Protein AF-A0A7S7Q8M6-F1 (afdb_monomer_lite)

Radius of gyration: 21.99 Å; chains: 1; bounding box: 78×34×59 Å

Structure (mmCIF, N/CA/C/O backbone):
data_AF-A0A7S7Q8M6-F1
#
_entry.id   AF-A0A7S7Q8M6-F1
#
loop_
_atom_site.group_PDB
_atom_site.id
_atom_site.type_symbol
_atom_site.label_atom_id
_atom_site.label_alt_id
_atom_site.label_comp_id
_atom_site.label_asym_id
_atom_site.label_entity_id
_atom_site.label_seq_id
_atom_site.pdbx_PDB_ins_code
_atom_site.Cartn_x
_atom_site.Cartn_y
_atom_site.Cartn_z
_atom_site.occupancy
_atom_site.B_iso_or_equiv
_atom_site.auth_seq_id
_atom_site.auth_comp_id
_atom_site.auth_asym_id
_atom_site.auth_atom_id
_atom_site.pdbx_PDB_model_num
ATOM 1 N N . MET A 1 1 ? -53.638 22.526 31.079 1.00 40.47 1 MET A N 1
ATOM 2 C CA . MET A 1 1 ? -52.310 22.132 31.603 1.00 40.47 1 MET A CA 1
ATOM 3 C C . MET A 1 1 ? -51.626 21.259 30.557 1.00 40.47 1 MET A C 1
ATOM 5 O O . MET A 1 1 ? -51.856 20.062 30.531 1.00 40.47 1 MET A O 1
ATOM 9 N N . TRP A 1 2 ? -50.843 21.852 29.655 1.00 52.22 2 TRP A N 1
ATOM 10 C CA . TRP A 1 2 ? -49.981 21.119 28.720 1.00 52.22 2 TRP A CA 1
ATOM 11 C C . TRP A 1 2 ? -48.549 21.551 29.003 1.00 52.22 2 TRP A C 1
ATOM 13 O O . TRP A 1 2 ? -48.185 22.699 28.765 1.00 52.22 2 TRP A O 1
ATOM 23 N N . ARG A 1 3 ? -47.762 20.658 29.603 1.00 47.97 3 ARG A N 1
ATOM 24 C CA . ARG A 1 3 ? -46.348 20.888 29.893 1.00 47.97 3 ARG A CA 1
ATOM 25 C C . ARG A 1 3 ? -45.530 19.692 29.420 1.00 47.97 3 ARG A C 1
ATOM 27 O O . ARG A 1 3 ? -45.771 18.571 29.845 1.00 47.97 3 ARG A O 1
ATOM 34 N N . SER A 1 4 ? -44.556 20.005 28.570 1.00 53.78 4 SER A N 1
ATOM 35 C CA . SER A 1 4 ? -43.238 19.371 28.484 1.00 53.78 4 SER A CA 1
ATOM 36 C C . SER A 1 4 ? -43.161 17.852 28.339 1.00 53.78 4 SER A C 1
ATOM 38 O O . SER A 1 4 ? -42.653 17.176 29.225 1.00 53.78 4 SER A O 1
ATOM 40 N N . VAL A 1 5 ? -43.518 17.330 27.165 1.00 56.75 5 VAL A N 1
ATOM 41 C CA . VAL A 1 5 ? -43.018 16.010 26.714 1.00 56.75 5 VAL A CA 1
ATOM 42 C C . VAL A 1 5 ? -42.011 16.149 25.557 1.00 56.75 5 VAL A C 1
ATOM 44 O O . VAL A 1 5 ? -41.165 15.285 25.359 1.00 56.75 5 VAL A O 1
ATOM 47 N N . GLY A 1 6 ? -42.006 17.287 24.850 1.00 50.12 6 GLY A N 1
ATOM 48 C CA . GLY A 1 6 ? -41.145 17.510 23.679 1.00 50.12 6 GLY A CA 1
ATOM 49 C C . GLY A 1 6 ? -39.647 17.687 23.965 1.00 50.12 6 GLY A C 1
ATOM 50 O O . GLY A 1 6 ? -38.837 17.411 23.089 1.00 50.12 6 GLY A O 1
ATOM 51 N N . CYS A 1 7 ? -39.250 18.093 25.178 1.00 51.16 7 CYS A N 1
ATOM 52 C CA . CYS A 1 7 ? -37.829 18.313 25.498 1.00 51.16 7 CYS A CA 1
ATOM 53 C C . CYS A 1 7 ? -37.068 17.048 25.919 1.00 51.16 7 CYS A C 1
ATOM 55 O O . CYS A 1 7 ? -35.844 17.064 25.883 1.00 51.16 7 CYS A O 1
ATOM 57 N N . LEU A 1 8 ? -37.740 15.959 26.309 1.00 49.25 8 LEU A N 1
ATOM 58 C CA . LEU A 1 8 ? -37.043 14.745 26.764 1.00 49.25 8 LEU A CA 1
ATOM 59 C C . LEU A 1 8 ? -36.537 13.869 25.608 1.00 49.25 8 LEU A C 1
ATOM 61 O O . LEU A 1 8 ? -35.556 13.152 25.776 1.00 49.25 8 LEU A O 1
ATOM 65 N N . LEU A 1 9 ? -37.142 13.969 24.421 1.00 50.53 9 LEU A N 1
ATOM 66 C CA . LEU A 1 9 ? -36.710 13.207 23.241 1.00 50.53 9 LEU A CA 1
ATOM 67 C C . LEU A 1 9 ? -35.515 13.841 22.510 1.00 50.53 9 LEU A C 1
ATOM 69 O O . LEU A 1 9 ? -34.823 13.149 21.770 1.00 50.53 9 LEU A O 1
ATOM 73 N N . LEU A 1 10 ? -35.226 15.125 22.747 1.00 50.59 10 LEU A N 1
ATOM 74 C CA . LEU A 1 10 ? -34.084 15.817 22.135 1.00 50.59 10 LEU A CA 1
ATOM 75 C C . LEU A 1 10 ? -32.748 15.536 22.842 1.00 50.59 10 LEU A C 1
ATOM 77 O O . LEU A 1 10 ? -31.697 15.755 22.248 1.00 50.59 10 LEU A O 1
ATOM 81 N N . PHE A 1 11 ? -32.764 15.003 24.068 1.00 47.47 11 PHE A N 1
ATOM 82 C CA . PHE A 1 11 ? -31.537 14.652 24.797 1.00 47.47 11 PHE A CA 1
ATOM 83 C C . PHE A 1 11 ? -31.043 13.218 24.548 1.00 47.47 11 PHE A C 1
ATOM 85 O O . PHE A 1 11 ? -29.912 12.901 24.901 1.00 47.47 11 PHE A O 1
ATOM 92 N N . LEU A 1 12 ? -31.838 12.363 23.896 1.00 47.94 12 LEU A N 1
ATOM 93 C CA . LEU A 1 12 ? -31.433 10.997 23.522 1.00 47.94 12 LEU A CA 1
ATOM 94 C C . LEU A 1 12 ? -30.705 10.925 22.169 1.00 47.94 12 LEU A C 1
ATOM 96 O O . LEU A 1 12 ? -30.148 9.886 21.832 1.00 47.94 12 LEU A O 1
ATOM 100 N N . ALA A 1 13 ? -30.680 12.023 21.407 1.00 48.25 13 ALA A N 1
ATOM 101 C CA . ALA A 1 13 ? -29.993 12.111 20.117 1.00 48.25 13 ALA A CA 1
ATOM 102 C C . ALA A 1 13 ? -28.538 12.602 20.227 1.00 48.25 13 ALA A C 1
ATOM 104 O O . ALA A 1 13 ? -27.858 12.743 19.214 1.00 48.25 13 ALA A O 1
ATOM 105 N N . ALA A 1 14 ? -28.026 12.828 21.440 1.00 48.41 14 ALA A N 1
ATOM 106 C CA . ALA A 1 14 ? -26.592 12.932 21.670 1.00 48.41 14 ALA A CA 1
ATOM 107 C C . ALA A 1 14 ? -26.015 11.514 21.755 1.00 48.41 14 ALA A C 1
ATOM 109 O O . ALA A 1 14 ? -25.532 11.082 22.801 1.00 48.41 14 ALA A O 1
ATOM 110 N N . THR A 1 15 ? -26.091 10.761 20.652 1.00 54.09 15 THR A N 1
ATOM 111 C CA . THR A 1 15 ? -25.192 9.626 20.464 1.00 54.09 15 THR A CA 1
ATOM 112 C C . THR A 1 15 ? -23.800 10.201 20.606 1.00 54.09 15 THR A C 1
ATOM 114 O O . THR A 1 15 ? -23.365 10.978 19.754 1.00 54.09 15 THR A O 1
ATOM 117 N N . SER A 1 16 ? -23.137 9.888 21.716 1.00 47.53 16 SER A N 1
ATOM 118 C CA . SER A 1 16 ? -21.708 10.074 21.847 1.00 47.53 16 SER A CA 1
ATOM 119 C C . SER A 1 16 ? -21.114 9.504 20.568 1.00 47.53 16 SER A C 1
ATOM 121 O O . SER A 1 16 ? -21.171 8.295 20.345 1.00 47.53 16 SER A O 1
ATOM 123 N N . ALA A 1 17 ? -20.621 10.371 19.684 1.00 49.75 17 ALA A N 1
ATOM 124 C CA . ALA A 1 17 ? -19.636 9.948 18.719 1.00 49.75 17 ALA A CA 1
ATOM 125 C C . ALA A 1 17 ? -18.473 9.509 19.602 1.00 49.75 17 ALA A C 1
ATOM 127 O O . ALA A 1 17 ? -17.686 10.335 20.057 1.00 49.75 17 ALA A O 1
ATOM 128 N N . ALA A 1 18 ? -18.477 8.232 19.994 1.00 52.34 18 ALA A N 1
ATOM 129 C CA . ALA A 1 18 ? -17.322 7.605 20.580 1.00 52.34 18 ALA A CA 1
ATOM 130 C C . ALA A 1 18 ? -16.230 7.890 19.560 1.00 52.34 18 ALA A C 1
ATOM 132 O O . ALA A 1 18 ? -16.320 7.431 18.420 1.00 52.34 18 ALA A O 1
ATOM 133 N N . ILE A 1 19 ? -15.307 8.775 19.928 1.00 55.25 19 ILE A N 1
ATOM 134 C CA . ILE A 1 19 ? -14.143 9.085 19.118 1.00 55.25 19 ILE A CA 1
ATOM 135 C C . ILE A 1 19 ? -13.390 7.764 19.103 1.00 55.25 19 ILE A C 1
ATOM 137 O O . ILE A 1 19 ? -12.719 7.420 20.072 1.00 55.25 19 ILE A O 1
ATOM 141 N N . ALA A 1 20 ? -13.662 6.946 18.087 1.00 64.88 20 ALA A N 1
ATOM 142 C CA . ALA A 1 20 ? -13.034 5.653 17.951 1.00 64.88 20 ALA A CA 1
ATOM 143 C C . ALA A 1 20 ? -11.542 5.939 17.845 1.00 64.88 20 ALA A C 1
ATOM 145 O O . ALA A 1 20 ? -11.122 6.684 16.960 1.00 64.88 20 ALA A O 1
ATOM 146 N N . GLU A 1 21 ? -10.762 5.423 18.790 1.00 81.88 21 GLU A N 1
ATOM 147 C CA . GLU A 1 21 ? -9.329 5.661 18.776 1.00 81.88 21 GLU A CA 1
ATOM 148 C C . GLU A 1 21 ? -8.744 5.168 17.443 1.00 81.88 21 GLU A C 1
ATOM 150 O O . GLU A 1 21 ? -9.123 4.087 16.963 1.00 81.88 21 GLU A O 1
ATOM 155 N N . PRO A 1 22 ? -7.827 5.938 16.826 1.00 90.81 22 PRO A N 1
ATOM 156 C CA . PRO A 1 22 ? -7.185 5.527 15.591 1.00 90.81 22 PRO A CA 1
ATOM 157 C C . PRO A 1 22 ? -6.546 4.148 15.749 1.00 90.81 22 PRO A C 1
ATOM 159 O O . PRO A 1 22 ? -5.693 3.934 16.612 1.00 90.81 22 PRO A O 1
ATOM 162 N N . SER A 1 23 ? -6.921 3.212 14.883 1.00 94.44 23 SER A N 1
ATOM 163 C CA . SER A 1 23 ? -6.326 1.878 14.868 1.00 94.44 23 SER A CA 1
ATOM 164 C C . SER A 1 23 ? -4.959 1.942 14.195 1.00 94.44 23 SER A C 1
ATOM 166 O O . SER A 1 23 ? -4.847 2.402 13.057 1.00 94.44 23 SER A O 1
ATOM 168 N N . ARG A 1 24 ? -3.917 1.479 14.889 1.00 96.88 24 ARG A N 1
ATOM 169 C CA . ARG A 1 24 ? -2.527 1.521 14.416 1.00 96.88 24 ARG A CA 1
ATOM 170 C C . ARG A 1 24 ? -1.971 0.118 14.251 1.00 96.88 24 ARG A C 1
ATOM 172 O O . ARG A 1 24 ? -2.192 -0.746 15.097 1.00 96.88 24 ARG A O 1
ATOM 179 N N . PHE A 1 25 ? -1.224 -0.088 13.174 1.00 97.12 25 PHE A N 1
ATOM 180 C CA . PHE A 1 25 ? -0.614 -1.367 12.851 1.00 97.12 25 PHE A CA 1
ATOM 181 C C . PHE A 1 25 ? 0.823 -1.182 12.374 1.00 97.12 25 PHE A C 1
ATOM 183 O O . PHE A 1 25 ? 1.109 -0.310 11.550 1.00 97.12 25 PHE A O 1
ATOM 190 N N . THR A 1 26 ? 1.716 -2.043 12.849 1.00 96.38 26 THR A N 1
ATOM 191 C CA . THR A 1 26 ? 3.056 -2.235 12.282 1.00 96.38 26 THR A CA 1
ATOM 192 C C . THR A 1 26 ? 3.054 -3.493 11.436 1.00 96.38 26 THR A C 1
ATOM 194 O O . THR A 1 26 ? 2.410 -4.480 11.790 1.00 96.38 26 THR A O 1
ATOM 197 N N . CYS A 1 27 ? 3.746 -3.466 10.306 1.00 95.94 27 CYS A N 1
ATOM 198 C CA . CYS A 1 27 ? 3.799 -4.598 9.398 1.00 95.94 27 CYS A CA 1
ATOM 199 C C . CYS A 1 27 ? 5.192 -5.227 9.379 1.00 95.94 27 CYS A C 1
ATOM 201 O O . CYS A 1 27 ? 6.209 -4.536 9.481 1.00 95.94 27 CYS A O 1
ATOM 203 N N . ASP A 1 28 ? 5.214 -6.550 9.243 1.00 94.50 28 ASP A N 1
ATOM 204 C CA . ASP A 1 28 ? 6.423 -7.321 8.982 1.00 94.50 28 ASP A CA 1
ATOM 205 C C . ASP A 1 28 ? 6.991 -6.948 7.593 1.00 94.50 28 ASP A C 1
ATOM 207 O O . ASP A 1 28 ? 6.352 -6.238 6.805 1.00 94.50 28 ASP A O 1
ATOM 211 N N . THR A 1 29 ? 8.200 -7.425 7.282 1.00 94.25 29 THR A N 1
ATOM 212 C CA . THR A 1 29 ? 8.809 -7.251 5.957 1.00 94.25 29 THR A CA 1
ATOM 213 C C . THR A 1 29 ? 7.832 -7.707 4.861 1.00 94.25 29 THR A C 1
ATOM 215 O O . THR A 1 29 ? 7.371 -8.855 4.902 1.00 94.25 29 THR A O 1
ATOM 218 N N . PRO A 1 30 ? 7.483 -6.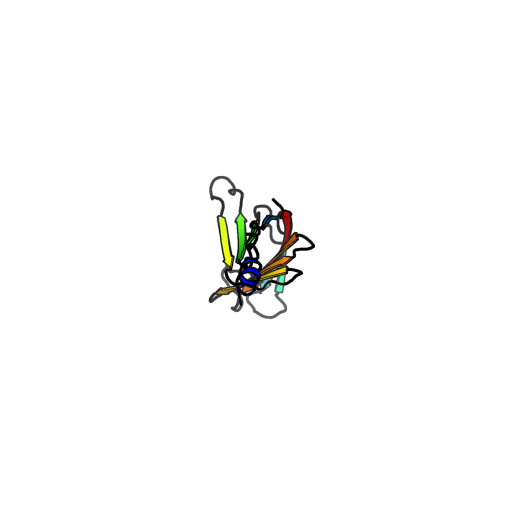842 3.888 1.00 94.69 30 PRO A N 1
ATOM 219 C CA . PRO A 1 30 ? 6.594 -7.230 2.808 1.00 94.69 30 PRO A CA 1
ATOM 220 C C . PRO A 1 30 ? 7.260 -8.282 1.925 1.00 94.69 30 PRO A C 1
ATOM 222 O O . PRO A 1 30 ? 8.467 -8.268 1.711 1.00 94.69 30 PRO A O 1
ATOM 225 N N . ARG A 1 31 ? 6.447 -9.165 1.353 1.00 93.75 31 ARG A N 1
ATOM 226 C CA . ARG A 1 31 ? 6.856 -10.065 0.272 1.00 93.75 31 ARG A CA 1
ATOM 227 C C . ARG A 1 31 ? 6.192 -9.613 -1.010 1.00 93.75 31 ARG A C 1
ATOM 229 O O . ARG A 1 31 ? 5.031 -9.199 -0.984 1.00 93.75 31 ARG A O 1
ATOM 236 N N . GLY A 1 32 ? 6.886 -9.726 -2.130 1.00 90.81 32 GLY A N 1
ATOM 237 C CA . GLY A 1 32 ? 6.304 -9.333 -3.395 1.00 90.81 32 GLY A CA 1
ATOM 238 C C . GLY A 1 32 ? 7.176 -9.629 -4.590 1.00 90.81 32 GLY A C 1
ATOM 239 O O . GLY A 1 32 ? 8.319 -10.059 -4.466 1.00 90.81 32 GLY A O 1
ATOM 240 N N . LYS A 1 33 ? 6.582 -9.394 -5.751 1.00 91.44 33 LYS A N 1
ATOM 241 C CA . LYS A 1 33 ? 7.234 -9.527 -7.044 1.00 91.44 33 LYS A CA 1
ATOM 242 C C . LYS A 1 33 ? 6.902 -8.317 -7.891 1.00 91.44 33 LYS A C 1
ATOM 244 O O . LYS A 1 33 ? 5.813 -7.743 -7.757 1.00 91.44 33 LYS A O 1
ATOM 249 N N . ARG A 1 34 ? 7.801 -7.997 -8.811 1.00 90.38 34 ARG A N 1
ATOM 250 C CA . ARG A 1 34 ? 7.566 -7.034 -9.879 1.00 90.38 34 ARG A CA 1
ATOM 251 C C . ARG A 1 34 ? 7.706 -7.669 -11.249 1.00 90.38 34 ARG A C 1
ATOM 253 O O . ARG A 1 34 ? 8.367 -8.688 -11.413 1.00 90.38 34 ARG A O 1
ATOM 260 N N . VAL A 1 35 ? 7.060 -7.048 -12.220 1.00 88.00 35 VAL A N 1
ATOM 261 C CA . VAL A 1 35 ? 7.207 -7.319 -13.641 1.00 88.00 35 VAL A CA 1
ATOM 262 C C . VAL A 1 35 ? 8.012 -6.184 -14.241 1.00 88.00 35 VAL A C 1
ATOM 264 O O . VAL A 1 35 ? 7.649 -5.010 -14.112 1.00 88.00 35 VAL A O 1
ATOM 267 N N . GLU A 1 36 ? 9.077 -6.548 -14.936 1.00 83.38 36 GLU A N 1
ATOM 268 C CA . GLU A 1 36 ? 9.771 -5.659 -15.857 1.00 83.38 36 GLU A CA 1
ATOM 269 C C . GLU A 1 36 ? 9.414 -6.055 -17.292 1.00 83.38 36 GLU A C 1
ATOM 271 O O . GLU A 1 36 ? 9.280 -7.239 -17.610 1.00 83.38 36 GLU A O 1
ATOM 276 N N . LEU A 1 37 ? 9.208 -5.052 -18.148 1.00 77.44 37 LEU A N 1
ATOM 277 C CA . LEU A 1 37 ? 9.008 -5.260 -19.578 1.00 77.44 37 LEU A CA 1
ATOM 278 C C . LEU A 1 37 ? 10.332 -5.039 -20.296 1.00 77.44 37 LEU A C 1
ATOM 280 O O . LEU A 1 37 ? 10.933 -3.972 -20.157 1.00 77.44 37 LEU A O 1
ATOM 284 N N . GLY A 1 38 ? 10.739 -6.015 -21.105 1.00 66.75 38 GLY A N 1
ATOM 285 C CA . GLY A 1 38 ? 11.868 -5.847 -22.007 1.00 66.75 38 GLY A CA 1
ATOM 286 C C . GLY A 1 38 ? 11.688 -4.671 -22.985 1.00 66.75 38 GLY A C 1
ATOM 287 O O . GLY A 1 38 ? 10.565 -4.218 -23.247 1.00 66.75 38 GLY A O 1
ATOM 288 N N . PRO A 1 39 ? 12.791 -4.189 -23.583 1.00 60.84 39 PRO A N 1
ATOM 289 C CA . PRO A 1 39 ? 12.804 -3.000 -24.439 1.00 60.84 39 PRO A CA 1
ATOM 290 C C . PRO A 1 39 ? 11.919 -3.120 -25.690 1.00 60.84 39 PRO A C 1
ATOM 292 O O . PRO A 1 39 ? 11.573 -2.108 -26.293 1.00 60.84 39 PRO A O 1
ATOM 295 N N . SER A 1 40 ? 11.525 -4.339 -26.079 1.00 62.56 40 SER A N 1
ATOM 296 C CA . SER A 1 40 ? 10.678 -4.591 -27.248 1.00 62.56 40 SER A CA 1
ATOM 297 C C . SER A 1 40 ? 9.184 -4.325 -27.010 1.00 62.56 40 SER A C 1
ATOM 299 O O . SER A 1 40 ? 8.422 -4.252 -27.976 1.00 62.56 40 SER A O 1
ATOM 301 N N . GLY A 1 41 ? 8.741 -4.224 -25.748 1.00 58.53 41 GLY A N 1
ATOM 302 C CA . GLY A 1 41 ? 7.328 -4.061 -25.383 1.00 58.53 41 GLY A CA 1
ATOM 303 C C . GLY A 1 41 ? 6.408 -5.209 -25.823 1.00 58.53 41 GLY A C 1
ATOM 304 O O . GLY A 1 41 ? 5.193 -5.118 -25.649 1.00 58.53 41 GLY A O 1
ATOM 305 N N . LYS A 1 42 ? 6.952 -6.291 -26.396 1.00 57.97 42 LYS A N 1
ATOM 306 C CA . LYS A 1 42 ? 6.192 -7.484 -26.770 1.00 57.97 42 LYS A CA 1
ATOM 307 C C . LYS A 1 42 ? 6.075 -8.383 -25.544 1.00 57.97 42 LYS A C 1
ATOM 309 O O . LYS A 1 42 ? 7.062 -8.634 -24.863 1.00 57.97 42 LYS A O 1
ATOM 314 N N . GLY A 1 43 ? 4.877 -8.911 -25.286 1.00 55.22 43 GLY A N 1
ATOM 315 C CA . GLY A 1 43 ? 4.560 -9.725 -24.100 1.00 55.22 43 GLY A CA 1
ATOM 316 C C . GLY A 1 43 ? 5.385 -11.010 -23.906 1.00 55.22 43 GLY A C 1
ATOM 317 O O . GLY A 1 43 ? 5.174 -11.701 -22.918 1.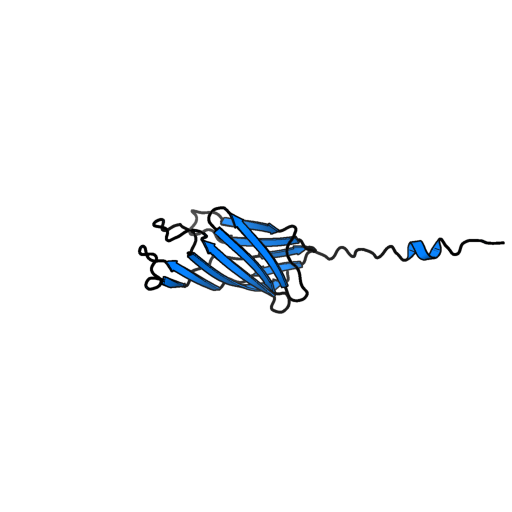00 55.22 43 GLY A O 1
ATOM 318 N N . GLY A 1 44 ? 6.313 -11.325 -24.816 1.00 59.19 44 GLY A N 1
ATOM 319 C CA . GLY A 1 44 ? 7.289 -12.406 -24.664 1.00 59.19 44 GLY A CA 1
ATOM 320 C C . GLY A 1 44 ? 8.480 -12.072 -23.754 1.00 59.19 44 GLY A C 1
ATOM 321 O O . GLY A 1 44 ? 9.106 -13.001 -23.259 1.00 59.19 44 GLY A O 1
ATOM 322 N N . ASP A 1 45 ? 8.750 -10.788 -23.477 1.00 69.94 45 ASP A N 1
ATOM 323 C CA . ASP A 1 45 ? 9.920 -10.344 -22.690 1.00 69.94 45 ASP A CA 1
ATOM 324 C C . ASP A 1 45 ? 9.545 -9.867 -21.270 1.00 69.94 45 ASP A C 1
ATOM 326 O O . ASP A 1 45 ? 10.262 -9.073 -20.658 1.00 69.94 45 ASP A O 1
ATOM 330 N N . ALA A 1 46 ? 8.383 -10.277 -20.753 1.00 76.75 46 ALA A N 1
ATOM 331 C CA . ALA A 1 46 ? 7.957 -9.934 -19.399 1.00 76.75 46 ALA A CA 1
ATOM 332 C C . ALA A 1 46 ? 8.577 -10.906 -18.387 1.00 76.75 46 ALA A C 1
ATOM 334 O O . ALA A 1 46 ? 8.314 -12.110 -18.435 1.00 76.75 46 ALA A O 1
ATOM 335 N N . GLN A 1 47 ? 9.362 -10.383 -17.445 1.00 82.50 47 GLN A N 1
ATOM 336 C CA . GLN A 1 47 ? 10.000 -11.191 -16.407 1.00 82.50 47 GLN A CA 1
ATOM 337 C C . GLN A 1 47 ? 9.453 -10.841 -15.024 1.00 82.50 47 GLN A C 1
ATOM 339 O O . GLN A 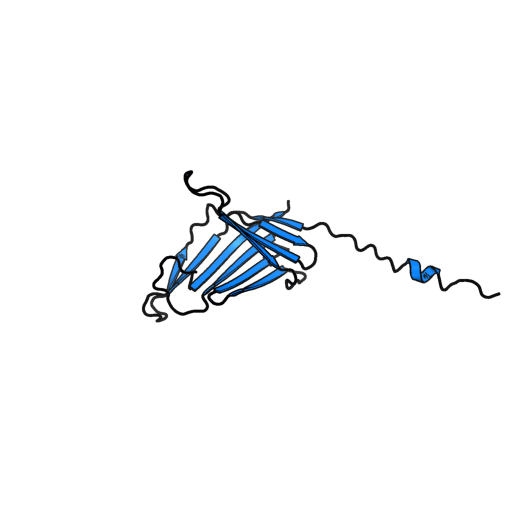1 47 ? 9.390 -9.672 -14.647 1.00 82.50 47 GLN A O 1
ATOM 344 N N . TRP A 1 48 ? 9.100 -11.874 -14.256 1.00 84.88 48 TRP A N 1
ATOM 345 C CA . TRP A 1 48 ? 8.800 -11.748 -12.832 1.00 84.88 48 TRP A CA 1
ATOM 346 C C . TRP A 1 48 ? 10.096 -11.754 -12.024 1.00 84.88 48 TRP A C 1
ATOM 348 O O . TRP A 1 48 ? 10.894 -12.686 -12.129 1.00 84.88 48 TRP A O 1
ATOM 358 N N . ILE A 1 49 ? 10.280 -10.725 -11.207 1.00 86.62 49 ILE A N 1
ATOM 359 C CA . ILE A 1 49 ? 11.459 -10.504 -10.372 1.00 86.62 49 ILE A CA 1
ATOM 360 C C . ILE A 1 49 ? 11.001 -10.477 -8.917 1.00 86.62 49 ILE A C 1
ATOM 362 O O . ILE A 1 49 ? 10.053 -9.766 -8.578 1.00 86.62 49 ILE A O 1
ATOM 366 N N . ASP A 1 50 ? 11.651 -11.272 -8.072 1.00 86.88 50 ASP A N 1
ATOM 367 C CA . ASP A 1 50 ? 11.486 -11.188 -6.622 1.00 86.88 50 ASP A CA 1
ATOM 368 C C . ASP A 1 50 ? 12.200 -9.930 -6.114 1.00 86.88 50 ASP A C 1
ATOM 370 O O . ASP A 1 50 ? 13.389 -9.742 -6.376 1.00 86.88 50 ASP A O 1
ATOM 374 N N . ASP A 1 51 ? 11.467 -9.062 -5.417 1.00 83.38 51 ASP A N 1
ATOM 375 C CA . ASP A 1 51 ? 12.043 -7.841 -4.855 1.00 83.38 51 ASP A CA 1
ATOM 376 C C . ASP A 1 51 ? 12.651 -8.122 -3.479 1.00 83.38 51 ASP A C 1
ATOM 378 O O . ASP A 1 51 ? 11.998 -8.706 -2.610 1.00 83.38 51 ASP A O 1
ATOM 382 N N . ASP A 1 52 ? 13.880 -7.648 -3.267 1.00 84.25 52 ASP A N 1
ATOM 383 C CA . ASP A 1 52 ? 14.464 -7.552 -1.932 1.00 84.25 52 ASP A CA 1
ATOM 384 C C . ASP A 1 52 ? 13.844 -6.360 -1.193 1.00 84.25 52 ASP A C 1
ATOM 386 O O . ASP A 1 52 ? 13.970 -5.199 -1.594 1.00 84.25 52 ASP A O 1
ATOM 390 N N . LEU A 1 53 ? 13.135 -6.668 -0.110 1.00 88.50 53 LEU A N 1
ATOM 391 C CA . LEU A 1 53 ? 12.395 -5.705 0.695 1.00 88.50 53 LEU A CA 1
ATOM 392 C C . LEU A 1 53 ? 12.814 -5.758 2.166 1.00 88.50 53 LEU A C 1
ATOM 394 O O . LEU A 1 53 ? 12.119 -5.189 3.008 1.00 88.50 53 LEU A O 1
ATOM 398 N N . ASP A 1 54 ? 13.947 -6.388 2.494 1.00 87.19 54 ASP A N 1
ATOM 399 C CA . ASP A 1 54 ? 14.357 -6.703 3.872 1.00 87.19 54 ASP A CA 1
ATOM 400 C C . ASP A 1 54 ? 14.527 -5.481 4.777 1.00 87.19 54 ASP A C 1
ATOM 402 O O . ASP A 1 54 ? 14.451 -5.581 6.007 1.00 87.19 54 ASP A O 1
ATOM 406 N N . THR A 1 55 ? 14.679 -4.300 4.184 1.00 85.75 55 THR A N 1
ATOM 407 C CA . THR A 1 55 ? 14.798 -3.013 4.881 1.00 85.75 55 THR A CA 1
ATOM 408 C C . THR A 1 55 ? 13.475 -2.248 4.996 1.00 85.75 55 THR A C 1
ATOM 410 O O . THR A 1 55 ? 13.410 -1.241 5.704 1.00 85.75 55 THR A O 1
ATOM 413 N N . ILE A 1 56 ? 12.410 -2.710 4.335 1.00 89.19 56 ILE A N 1
ATOM 414 C CA . ILE A 1 56 ? 11.100 -2.056 4.302 1.00 89.19 56 ILE A CA 1
ATOM 415 C C . ILE A 1 56 ? 10.272 -2.460 5.523 1.00 89.19 56 ILE A C 1
ATOM 417 O O . ILE A 1 56 ? 10.075 -3.646 5.791 1.00 89.19 56 ILE A O 1
ATOM 421 N N . ARG A 1 57 ? 9.742 -1.475 6.258 1.00 91.38 57 ARG A N 1
ATOM 422 C CA . ARG A 1 57 ? 8.826 -1.701 7.394 1.00 91.38 57 ARG A CA 1
ATOM 423 C C . ARG A 1 57 ? 7.581 -0.829 7.252 1.00 91.38 57 ARG A C 1
ATOM 425 O O . ARG A 1 57 ? 7.614 0.343 7.633 1.00 91.38 57 ARG A O 1
ATOM 432 N N . PRO A 1 58 ? 6.493 -1.360 6.672 1.00 94.88 58 PRO A N 1
ATOM 433 C CA . PRO A 1 58 ? 5.271 -0.596 6.505 1.00 94.88 58 PRO A CA 1
ATOM 434 C C . PRO A 1 58 ? 4.547 -0.362 7.833 1.00 94.88 58 PRO A C 1
ATOM 436 O O . PRO A 1 58 ? 4.643 -1.158 8.771 1.00 94.88 58 PRO A O 1
ATOM 439 N N . ALA A 1 59 ? 3.760 0.705 7.884 1.00 95.81 59 ALA A N 1
ATOM 440 C CA . ALA A 1 59 ? 2.824 0.959 8.971 1.00 95.81 59 ALA A CA 1
ATOM 441 C C . ALA A 1 59 ? 1.490 1.460 8.421 1.00 95.81 59 ALA A C 1
ATOM 443 O O . ALA A 1 59 ? 1.441 2.097 7.366 1.00 95.81 59 ALA A O 1
ATOM 444 N N . VAL A 1 60 ? 0.414 1.172 9.147 1.00 97.31 60 VAL A N 1
ATOM 445 C CA . VAL A 1 60 ? -0.952 1.553 8.787 1.00 97.31 60 VAL A CA 1
ATOM 446 C C . VAL A 1 60 ? -1.608 2.262 9.962 1.00 97.31 60 VAL A C 1
ATOM 448 O O . VAL A 1 60 ? -1.559 1.777 11.091 1.00 97.31 60 VAL A O 1
ATOM 451 N N . VAL A 1 61 ? -2.263 3.387 9.689 1.00 97.00 61 VAL A N 1
ATOM 452 C CA . VAL A 1 61 ? -3.140 4.077 10.641 1.00 97.00 61 VAL A CA 1
ATOM 453 C C . VAL A 1 61 ? -4.507 4.267 9.997 1.00 97.00 61 VAL A C 1
ATOM 455 O O . VAL A 1 61 ? -4.600 4.702 8.850 1.00 97.00 61 VAL A O 1
ATOM 458 N N . ILE A 1 62 ? -5.562 3.919 10.730 1.00 95.62 62 ILE A N 1
ATOM 459 C CA . ILE A 1 62 ? -6.950 4.022 10.279 1.00 95.62 62 ILE A CA 1
ATOM 460 C C . ILE A 1 62 ? -7.731 4.820 11.314 1.00 95.62 62 ILE A C 1
ATOM 462 O O . ILE A 1 62 ? -7.856 4.392 12.461 1.00 95.62 62 ILE A O 1
ATOM 466 N N . ASP A 1 63 ? -8.271 5.953 10.884 1.00 93.38 63 ASP A N 1
ATOM 467 C CA . ASP A 1 63 ? -9.068 6.863 11.704 1.00 93.38 63 ASP A CA 1
ATOM 468 C C . ASP A 1 63 ? -10.351 7.227 10.944 1.00 93.38 63 ASP A C 1
ATOM 470 O O . ASP A 1 63 ? -10.323 7.990 9.976 1.00 93.38 63 ASP A O 1
ATOM 474 N N . GLY A 1 64 ? -11.466 6.586 11.307 1.00 89.12 64 GLY A N 1
ATOM 475 C CA . GLY A 1 64 ? -12.706 6.649 10.528 1.00 89.12 64 GLY A CA 1
ATOM 476 C C . GLY A 1 64 ? -12.496 6.197 9.076 1.00 89.12 64 GLY A C 1
ATOM 477 O O . GLY A 1 64 ? -12.149 5.039 8.824 1.00 89.12 64 GLY A O 1
ATOM 478 N N . ASP A 1 65 ? -12.693 7.118 8.132 1.00 89.56 65 ASP A N 1
ATOM 479 C CA . ASP A 1 65 ? -12.454 6.913 6.693 1.00 89.56 65 ASP A CA 1
ATOM 480 C C . ASP A 1 65 ? -11.072 7.403 6.224 1.00 89.56 65 ASP A C 1
ATOM 482 O O . ASP A 1 65 ? -10.719 7.262 5.049 1.00 89.56 65 ASP A O 1
ATOM 486 N N . THR A 1 66 ? -10.260 7.938 7.141 1.00 93.81 66 THR A N 1
ATOM 487 C CA . THR A 1 66 ? -8.866 8.281 6.866 1.00 93.81 66 THR A CA 1
ATOM 488 C C . THR A 1 66 ? -8.018 7.018 6.898 1.00 93.81 66 THR A C 1
ATOM 490 O O . THR A 1 66 ? -7.955 6.310 7.906 1.00 93.81 66 THR A O 1
ATOM 493 N N . PHE A 1 67 ? -7.329 6.753 5.793 1.00 96.44 67 PHE A N 1
ATOM 494 C CA . PHE A 1 67 ? -6.384 5.654 5.658 1.00 96.44 67 PHE A CA 1
ATOM 495 C C . PHE A 1 67 ? -4.989 6.226 5.441 1.00 96.44 67 PHE A C 1
ATOM 497 O O . PHE A 1 67 ? -4.751 6.932 4.464 1.00 96.44 67 PHE A O 1
ATOM 504 N N . THR A 1 68 ? -4.065 5.916 6.342 1.00 97.12 68 THR A N 1
ATOM 505 C CA . THR A 1 68 ? -2.676 6.358 6.246 1.00 97.12 68 THR A CA 1
ATOM 506 C C . THR A 1 68 ? -1.762 5.151 6.147 1.00 97.12 68 THR A C 1
ATOM 508 O O . THR A 1 68 ? -1.842 4.236 6.968 1.00 97.12 68 THR A O 1
ATOM 511 N N . VAL A 1 69 ? -0.876 5.161 5.155 1.00 96.69 69 VAL A N 1
ATOM 512 C CA . VAL A 1 69 ? 0.139 4.126 4.950 1.00 96.69 69 VAL A CA 1
ATOM 513 C C . VAL A 1 69 ? 1.509 4.778 4.943 1.00 96.69 69 VAL A C 1
ATOM 515 O O . VAL A 1 69 ? 1.761 5.685 4.156 1.00 96.69 69 VAL A O 1
ATOM 518 N N . THR A 1 70 ? 2.413 4.287 5.779 1.00 94.88 70 THR A N 1
ATOM 519 C CA . THR A 1 70 ? 3.835 4.622 5.700 1.00 94.88 70 THR A CA 1
ATOM 520 C C . THR A 1 70 ? 4.561 3.464 5.034 1.00 94.88 70 THR A C 1
ATOM 522 O O . THR A 1 70 ? 4.404 2.317 5.447 1.00 94.88 70 THR A O 1
ATOM 525 N N . TRP A 1 71 ? 5.345 3.754 3.999 1.00 91.38 71 TRP A N 1
ATOM 526 C CA . TRP A 1 71 ? 6.101 2.768 3.229 1.00 91.38 71 TRP A CA 1
ATOM 527 C C . TRP A 1 71 ? 7.530 3.255 2.997 1.00 91.38 71 TRP A C 1
ATOM 529 O O . TRP A 1 71 ? 7.733 4.413 2.634 1.00 91.38 71 TRP A O 1
ATOM 539 N N . GLY A 1 72 ? 8.522 2.381 3.157 1.00 83.56 72 GLY A N 1
ATOM 540 C CA . GLY A 1 72 ? 9.918 2.715 2.876 1.00 83.56 72 GLY A CA 1
ATOM 541 C C . GLY A 1 72 ? 10.913 2.047 3.816 1.00 83.56 72 GLY A C 1
ATOM 542 O O . GLY A 1 72 ? 10.532 1.209 4.637 1.00 83.56 72 GLY A O 1
ATOM 543 N N . THR A 1 73 ? 12.187 2.414 3.676 1.00 74.88 73 THR A N 1
ATOM 544 C CA . THR A 1 73 ? 13.283 1.817 4.445 1.00 74.88 73 THR A CA 1
ATOM 545 C C . THR A 1 73 ? 13.311 2.383 5.861 1.00 74.88 73 THR A C 1
ATOM 547 O O . THR A 1 73 ? 13.385 3.598 6.054 1.00 74.88 73 THR A O 1
ATOM 550 N N . SER A 1 74 ? 13.251 1.510 6.868 1.00 62.66 74 SER A N 1
ATOM 551 C CA . SER A 1 74 ? 13.332 1.915 8.281 1.00 62.66 74 SER A CA 1
ATOM 552 C C . SER A 1 74 ? 14.752 1.856 8.846 1.00 62.66 74 SER A C 1
ATOM 554 O O . SER A 1 74 ? 14.984 2.345 9.948 1.00 62.66 74 SER A O 1
ATOM 556 N N . VAL A 1 75 ? 15.690 1.239 8.119 1.00 59.31 75 VAL A N 1
ATOM 557 C CA . VAL A 1 75 ? 17.100 1.093 8.508 1.00 59.31 75 VAL A CA 1
ATOM 558 C C . VAL A 1 75 ? 17.971 1.780 7.459 1.00 59.31 75 VAL A C 1
ATOM 560 O O . VAL A 1 75 ? 17.757 1.604 6.260 1.00 59.31 75 VAL A O 1
ATOM 563 N N . ALA A 1 76 ? 18.932 2.585 7.912 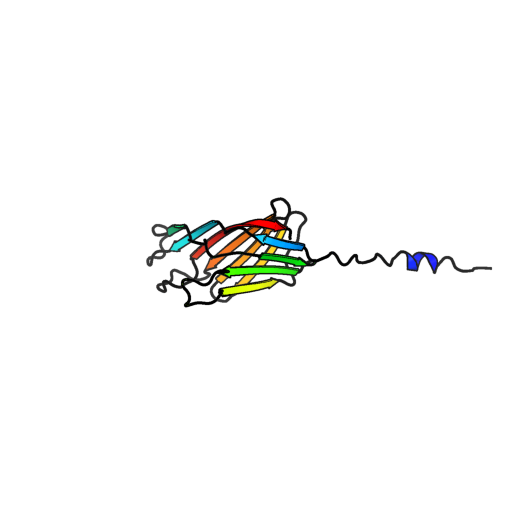1.00 56.12 76 ALA A N 1
ATOM 564 C CA . ALA A 1 76 ? 19.940 3.190 7.052 1.00 56.12 76 ALA A CA 1
ATOM 565 C C . ALA A 1 76 ? 20.812 2.092 6.428 1.00 56.12 76 ALA A C 1
ATOM 567 O O . ALA A 1 76 ? 21.402 1.297 7.158 1.00 56.12 76 ALA A O 1
ATOM 568 N N . ALA A 1 77 ? 20.915 2.056 5.099 1.00 51.75 77 ALA A N 1
ATOM 569 C CA . ALA A 1 77 ? 21.898 1.208 4.436 1.00 51.75 77 ALA A CA 1
ATOM 570 C C . ALA A 1 77 ? 23.302 1.785 4.698 1.00 51.75 77 ALA A C 1
ATOM 572 O O . ALA A 1 77 ? 23.579 2.941 4.360 1.00 51.75 77 ALA A O 1
ATOM 573 N N . ASP A 1 78 ? 24.151 0.998 5.360 1.00 55.34 78 ASP A N 1
ATOM 574 C CA . ASP A 1 78 ? 25.608 1.163 5.458 1.00 55.34 78 ASP A CA 1
ATOM 575 C C . ASP A 1 78 ? 26.114 2.589 5.750 1.00 55.34 78 ASP A C 1
ATOM 577 O O . ASP A 1 78 ? 27.090 3.070 5.171 1.00 55.34 78 ASP A O 1
ATOM 581 N N . GLY A 1 79 ? 25.440 3.296 6.663 1.00 51.06 79 GLY A N 1
ATOM 582 C CA . GLY A 1 79 ? 25.919 4.561 7.230 1.00 51.06 79 GLY A CA 1
ATOM 583 C C . GLY A 1 79 ? 25.989 5.757 6.269 1.00 51.06 79 GLY A C 1
ATOM 584 O O . GLY A 1 79 ? 26.525 6.793 6.658 1.00 51.06 79 GLY A O 1
ATOM 585 N N . LYS A 1 80 ? 25.455 5.657 5.041 1.00 51.97 80 LYS A N 1
ATOM 586 C CA . LYS A 1 80 ? 25.494 6.753 4.046 1.00 51.97 80 LYS A CA 1
ATOM 587 C C . LYS A 1 80 ? 24.135 7.233 3.531 1.00 51.97 80 LYS A C 1
ATOM 589 O O . LYS A 1 80 ? 24.092 8.203 2.778 1.00 51.97 80 LYS A O 1
ATOM 594 N N . GLY A 1 81 ? 23.027 6.638 3.969 1.00 53.84 81 GLY A N 1
ATOM 595 C CA . GLY A 1 81 ? 21.680 7.103 3.628 1.00 53.84 81 GLY A CA 1
ATOM 596 C C . GLY A 1 81 ? 20.715 6.942 4.796 1.00 53.84 81 GLY A C 1
ATOM 597 O O . GLY A 1 81 ? 20.659 5.878 5.400 1.00 53.84 81 GLY A O 1
ATOM 598 N N . GLY A 1 82 ? 19.975 8.002 5.135 1.00 55.81 82 GLY A N 1
ATOM 599 C CA . GLY A 1 82 ? 18.947 7.962 6.179 1.00 55.81 82 GLY A CA 1
ATOM 600 C C . GLY A 1 82 ? 17.742 7.092 5.800 1.00 55.81 82 GLY A C 1
ATOM 601 O O . GLY A 1 82 ? 17.593 6.680 4.650 1.00 55.81 82 GLY A O 1
ATOM 602 N N . ALA A 1 83 ? 16.863 6.834 6.772 1.00 66.06 83 ALA A N 1
ATOM 603 C CA . ALA A 1 83 ? 15.578 6.178 6.531 1.00 66.06 83 ALA A CA 1
ATOM 604 C C . ALA A 1 83 ? 14.787 6.941 5.453 1.00 66.06 83 ALA A C 1
ATOM 606 O O . ALA A 1 83 ? 14.526 8.138 5.602 1.00 66.06 83 ALA A O 1
ATOM 607 N N . LYS A 1 84 ? 14.405 6.262 4.365 1.00 78.50 84 LYS A N 1
ATOM 608 C CA . LYS A 1 84 ? 13.588 6.850 3.298 1.00 78.50 84 LYS A CA 1
ATOM 609 C C . LYS A 1 84 ? 12.168 6.334 3.448 1.00 78.50 84 LYS A C 1
ATOM 611 O O . LYS A 1 84 ? 11.793 5.334 2.840 1.00 78.50 84 LYS A O 1
ATOM 616 N N . LEU A 1 85 ? 11.391 7.030 4.270 1.00 82.31 85 LEU A N 1
ATOM 617 C CA . LEU A 1 85 ? 9.978 6.747 4.500 1.00 82.31 85 LEU A CA 1
ATOM 618 C C . LEU A 1 85 ? 9.111 7.712 3.693 1.00 82.31 85 LEU A C 1
ATOM 620 O O . LEU A 1 85 ? 9.352 8.916 3.670 1.00 82.31 85 LEU A O 1
ATOM 624 N N . THR A 1 86 ? 8.087 7.173 3.041 1.00 88.19 86 THR A N 1
ATOM 625 C CA . THR A 1 86 ? 7.031 7.940 2.376 1.00 88.19 86 THR A CA 1
ATOM 626 C C . THR A 1 86 ? 5.715 7.661 3.084 1.00 88.19 86 THR A C 1
ATOM 628 O O . THR A 1 86 ? 5.329 6.502 3.235 1.00 88.19 86 THR A O 1
ATOM 631 N N . THR A 1 87 ? 5.021 8.718 3.502 1.00 92.25 87 THR A N 1
ATOM 632 C CA . THR A 1 87 ? 3.703 8.618 4.136 1.00 92.25 87 THR A CA 1
ATOM 633 C C . THR A 1 87 ? 2.628 9.064 3.157 1.00 92.25 87 THR A C 1
ATOM 635 O O . THR A 1 87 ? 2.681 10.166 2.613 1.00 92.25 87 THR A O 1
ATOM 638 N N . TYR A 1 88 ? 1.640 8.203 2.954 1.00 92.38 88 TYR A N 1
ATOM 639 C CA . TYR A 1 88 ? 0.477 8.427 2.112 1.00 92.38 88 TYR A CA 1
ATOM 640 C C . TYR A 1 88 ? -0.732 8.621 3.016 1.00 92.38 88 TYR A C 1
ATOM 642 O O . TYR A 1 88 ? -1.029 7.740 3.819 1.00 92.38 88 TYR A O 1
ATOM 650 N N . VAL A 1 89 ? -1.421 9.754 2.889 1.00 94.75 89 VAL A N 1
ATOM 651 C CA . VAL A 1 89 ? -2.623 10.067 3.673 1.00 94.75 89 VAL A CA 1
ATOM 652 C C . VAL A 1 89 ? -3.808 10.175 2.725 1.00 94.75 89 VAL A C 1
ATOM 654 O O . VAL A 1 89 ? -3.825 11.022 1.833 1.00 94.75 89 VAL A O 1
ATOM 657 N N . PHE A 1 90 ? -4.804 9.316 2.922 1.00 92.94 90 PHE A N 1
ATOM 658 C CA . PHE A 1 90 ? -6.011 9.252 2.109 1.00 92.94 90 PHE A CA 1
ATOM 659 C C . PHE A 1 90 ? -7.215 9.662 2.957 1.00 92.94 90 PHE A C 1
ATOM 661 O O . PHE A 1 90 ? -7.716 8.867 3.746 1.00 92.94 90 PHE A O 1
ATOM 668 N N . ALA A 1 91 ? -7.685 10.899 2.783 1.00 80.94 91 ALA A N 1
ATOM 669 C CA . ALA A 1 91 ? -8.806 11.452 3.552 1.00 80.94 91 ALA A CA 1
ATOM 670 C C . ALA A 1 91 ? -10.187 10.887 3.151 1.00 80.94 91 ALA A C 1
ATOM 672 O O . ALA A 1 91 ? -11.154 11.055 3.883 1.00 80.94 91 ALA A O 1
ATOM 673 N N . ALA A 1 92 ? -10.290 10.237 1.988 1.00 79.38 92 ALA A N 1
ATOM 674 C CA . ALA A 1 92 ? -11.536 9.678 1.459 1.00 79.38 92 ALA A CA 1
ATOM 675 C C . ALA A 1 92 ? -11.321 8.250 0.936 1.00 79.38 92 ALA A C 1
ATOM 677 O O . ALA A 1 92 ? -11.587 7.942 -0.230 1.00 79.38 92 ALA A O 1
ATOM 678 N N . ALA A 1 93 ? -10.770 7.376 1.780 1.00 89.50 93 ALA A N 1
ATOM 679 C CA . ALA A 1 93 ? -10.579 5.982 1.411 1.00 89.50 93 ALA A CA 1
ATOM 680 C C . ALA A 1 93 ? -11.924 5.244 1.335 1.00 89.50 93 ALA A C 1
ATOM 682 O O . ALA A 1 93 ? -12.891 5.555 2.029 1.00 89.50 93 ALA A O 1
ATOM 683 N N . ARG A 1 94 ? -12.002 4.232 0.471 1.00 93.88 94 ARG A N 1
ATOM 684 C CA . ARG A 1 94 ? -13.190 3.386 0.355 1.00 93.88 94 ARG A CA 1
ATOM 685 C C . ARG A 1 94 ? -13.132 2.311 1.431 1.00 93.88 94 ARG A C 1
ATOM 687 O O . ARG A 1 94 ? -12.310 1.394 1.368 1.00 93.88 94 ARG A O 1
ATOM 694 N N . ARG A 1 95 ? -14.016 2.427 2.420 1.00 94.50 95 ARG A N 1
ATOM 695 C CA . ARG A 1 95 ? -14.141 1.489 3.535 1.00 94.50 95 ARG A CA 1
ATOM 696 C C . ARG A 1 95 ? -15.318 0.534 3.338 1.00 94.50 95 ARG A C 1
ATOM 698 O O . ARG A 1 95 ? -16.377 0.899 2.842 1.00 94.50 95 ARG A O 1
ATOM 705 N N . SER A 1 96 ? -15.112 -0.709 3.751 1.00 93.81 96 SER A N 1
ATOM 706 C CA . SER A 1 96 ? -16.122 -1.765 3.857 1.00 93.81 96 SER A CA 1
ATOM 707 C C . SER A 1 96 ? -15.940 -2.504 5.185 1.00 93.81 96 SER A C 1
ATOM 709 O O . SER A 1 96 ? -14.992 -2.225 5.918 1.00 93.81 96 SER A O 1
ATOM 711 N N . ALA A 1 97 ? -16.790 -3.490 5.480 1.00 92.81 97 ALA A N 1
ATOM 712 C CA . ALA A 1 97 ? -16.617 -4.336 6.663 1.00 92.81 97 ALA A CA 1
ATOM 713 C C . ALA A 1 97 ? -15.320 -5.173 6.632 1.00 92.81 97 ALA A C 1
ATOM 715 O O . ALA A 1 97 ? -14.755 -5.461 7.681 1.00 92.81 97 ALA A O 1
ATOM 716 N N . ALA A 1 98 ? -14.833 -5.555 5.445 1.00 95.56 98 ALA A N 1
ATOM 717 C CA . ALA A 1 98 ? -13.688 -6.459 5.296 1.00 95.56 98 ALA A CA 1
ATOM 718 C C . ALA A 1 98 ? -12.344 -5.736 5.098 1.00 95.56 98 ALA A C 1
ATOM 720 O O . ALA A 1 98 ? -11.287 -6.275 5.430 1.00 95.56 98 ALA A O 1
ATOM 721 N N . SER A 1 99 ? -12.365 -4.524 4.542 1.00 97.00 99 SER A N 1
ATOM 722 C CA . SER A 1 99 ? -11.145 -3.782 4.210 1.00 97.00 99 SER A CA 1
ATOM 723 C C . SER A 1 99 ? -11.378 -2.286 4.043 1.00 97.00 99 SER A C 1
ATOM 725 O O . SER A 1 99 ? -12.495 -1.865 3.729 1.00 97.00 99 SER A O 1
ATOM 727 N N . ILE A 1 100 ? -10.294 -1.520 4.111 1.00 97.56 100 ILE A N 1
ATOM 728 C CA . ILE A 1 100 ? -10.199 -0.142 3.618 1.00 97.56 100 ILE A CA 1
ATOM 729 C C . ILE A 1 100 ? -9.186 -0.092 2.472 1.00 97.56 100 ILE A C 1
ATOM 731 O O . ILE A 1 100 ? -8.165 -0.782 2.519 1.00 97.56 100 ILE A O 1
ATOM 735 N N . PHE A 1 101 ? -9.469 0.670 1.420 1.00 96.88 101 PHE A N 1
ATOM 736 C CA . PHE A 1 101 ? -8.528 0.840 0.318 1.00 96.88 101 PHE A CA 1
ATOM 737 C C . PHE A 1 101 ? -8.552 2.253 -0.248 1.00 96.88 101 PHE A C 1
ATOM 739 O O . PHE A 1 101 ? -9.563 2.954 -0.192 1.00 96.88 101 PHE A O 1
ATOM 746 N N . ALA A 1 102 ? -7.426 2.651 -0.822 1.00 96.56 102 ALA A N 1
ATOM 747 C CA . ALA A 1 102 ? -7.280 3.912 -1.518 1.00 96.56 102 ALA A CA 1
ATOM 748 C C . ALA A 1 102 ? -6.387 3.742 -2.743 1.00 96.56 102 ALA A C 1
ATOM 750 O O . ALA A 1 102 ? -5.522 2.864 -2.797 1.00 96.56 102 ALA A O 1
ATOM 751 N N . THR A 1 103 ? -6.619 4.600 -3.726 1.00 93.75 103 THR A N 1
ATOM 752 C CA . THR A 1 103 ? -5.866 4.647 -4.973 1.00 93.75 103 THR A CA 1
ATOM 753 C C . THR A 1 103 ? -5.174 5.994 -5.085 1.00 93.75 103 THR A C 1
ATOM 755 O O . THR A 1 103 ? -5.781 7.027 -4.802 1.00 93.75 103 THR A O 1
ATOM 758 N N . ARG A 1 104 ? -3.925 5.990 -5.534 1.00 91.81 104 ARG A N 1
ATOM 759 C CA . ARG A 1 104 ? -3.176 7.186 -5.913 1.00 91.81 104 ARG A CA 1
ATOM 760 C C . ARG A 1 104 ? -2.765 7.039 -7.366 1.00 91.81 104 ARG A C 1
ATOM 762 O O . ARG A 1 104 ? -2.269 5.990 -7.749 1.00 91.81 104 ARG A O 1
ATOM 769 N N . THR A 1 105 ? -2.936 8.084 -8.153 1.00 90.31 105 THR A N 1
ATOM 770 C CA . THR A 1 105 ? -2.433 8.138 -9.526 1.00 90.31 105 THR A CA 1
ATOM 771 C C . THR A 1 105 ? -1.673 9.438 -9.715 1.00 90.31 105 THR A C 1
ATOM 773 O O . THR A 1 105 ? -2.131 10.483 -9.251 1.00 90.31 105 THR A O 1
ATOM 776 N N . ASP A 1 106 ? -0.535 9.371 -10.386 1.00 86.94 106 ASP A N 1
ATOM 777 C CA . ASP A 1 106 ? 0.137 10.528 -10.973 1.00 86.94 106 ASP A CA 1
ATOM 778 C C . ASP A 1 106 ? 0.292 10.325 -12.485 1.00 86.94 106 ASP A C 1
ATOM 780 O O . ASP A 1 106 ? -0.228 9.358 -13.042 1.00 86.94 106 ASP A O 1
ATOM 784 N N . ASP A 1 107 ? 0.993 11.238 -13.155 1.00 84.75 107 ASP A N 1
ATOM 785 C CA . ASP A 1 107 ? 1.164 11.220 -14.613 1.00 84.75 107 ASP A CA 1
ATOM 786 C C . ASP A 1 107 ? 1.864 9.951 -15.131 1.00 84.75 107 ASP A C 1
ATOM 788 O O . ASP A 1 107 ? 1.797 9.630 -16.318 1.00 84.75 107 ASP A O 1
ATOM 792 N N . THR A 1 108 ? 2.555 9.219 -14.254 1.00 84.56 108 THR A N 1
ATOM 793 C CA . THR A 1 108 ? 3.418 8.095 -14.627 1.00 84.56 108 THR A CA 1
ATOM 794 C C . THR A 1 108 ? 3.061 6.785 -13.938 1.00 84.56 108 THR A C 1
ATOM 796 O O . THR A 1 108 ? 3.404 5.719 -14.456 1.00 84.56 108 THR A O 1
ATOM 799 N N . THR A 1 109 ? 2.373 6.830 -12.799 1.00 88.00 109 THR A N 1
ATOM 800 C CA . THR A 1 109 ? 2.129 5.672 -11.941 1.00 88.00 109 THR A CA 1
ATOM 801 C C . THR A 1 109 ? 0.716 5.638 -11.375 1.00 88.00 109 THR A C 1
ATOM 803 O O . THR A 1 109 ? 0.066 6.658 -11.151 1.00 88.00 109 THR A O 1
ATOM 806 N N . ALA A 1 110 ? 0.249 4.424 -11.111 1.00 91.25 110 ALA A N 1
ATOM 807 C CA . ALA A 1 110 ? -0.935 4.137 -10.327 1.00 91.25 110 ALA A CA 1
ATOM 808 C C . ALA A 1 110 ? -0.559 3.213 -9.167 1.00 91.25 110 ALA A C 1
ATOM 810 O O . ALA A 1 110 ? 0.082 2.182 -9.358 1.00 91.25 110 ALA A O 1
ATOM 811 N N . GLU A 1 111 ? -0.981 3.566 -7.962 1.00 93.94 111 GLU A N 1
ATOM 812 C CA . GLU A 1 111 ? -0.799 2.781 -6.751 1.00 93.94 111 GLU A CA 1
ATOM 813 C C . GLU A 1 111 ? -2.158 2.481 -6.112 1.00 93.94 111 GLU A C 1
ATOM 815 O O . GLU A 1 111 ? -3.025 3.350 -6.006 1.00 93.94 111 GLU A O 1
ATOM 820 N N . ILE A 1 112 ? -2.333 1.251 -5.640 1.00 95.62 112 ILE A N 1
ATOM 821 C CA . ILE A 1 112 ? -3.464 0.835 -4.814 1.00 95.62 112 ILE A CA 1
ATOM 822 C C . ILE A 1 112 ? -2.909 0.344 -3.490 1.00 95.62 112 ILE A C 1
ATOM 824 O O . ILE A 1 112 ? -2.067 -0.551 -3.457 1.00 95.62 112 ILE A O 1
ATOM 828 N N . PHE A 1 113 ? -3.435 0.885 -2.400 1.00 97.44 113 PHE A N 1
ATOM 829 C CA . PHE A 1 113 ? -3.202 0.383 -1.056 1.00 97.44 113 PHE A CA 1
ATOM 830 C C . PHE A 1 113 ? -4.502 -0.203 -0.528 1.00 97.44 113 PHE A C 1
ATOM 832 O O . PHE A 1 113 ? -5.551 0.438 -0.615 1.00 97.44 113 PHE A O 1
ATOM 839 N N . ARG A 1 114 ? -4.446 -1.404 0.043 1.00 98.00 114 ARG A N 1
ATOM 840 C CA . ARG A 1 114 ? -5.598 -2.047 0.677 1.00 98.00 114 ARG A CA 1
ATOM 841 C C . ARG A 1 114 ? -5.178 -2.719 1.968 1.00 98.00 114 ARG A C 1
ATOM 843 O O . ARG A 1 114 ? -4.270 -3.539 1.967 1.00 98.00 114 ARG A O 1
ATOM 850 N N . PHE A 1 115 ? -5.872 -2.407 3.051 1.00 98.19 115 PHE A N 1
ATOM 851 C CA . PHE A 1 115 ? -5.701 -3.088 4.323 1.00 98.19 115 PHE A CA 1
ATOM 852 C C . PHE A 1 115 ? -6.916 -3.968 4.607 1.00 98.19 115 PHE A C 1
ATOM 854 O O . PHE A 1 115 ? -8.052 -3.485 4.602 1.00 98.19 115 PHE A O 1
ATOM 861 N N . TYR A 1 116 ? -6.678 -5.256 4.836 1.00 97.88 116 TYR A N 1
ATOM 862 C CA . TYR A 1 116 ? -7.708 -6.228 5.197 1.00 97.88 116 TYR A CA 1
ATOM 863 C C . TYR A 1 116 ? -7.777 -6.364 6.717 1.00 97.88 116 TYR A C 1
ATOM 865 O O . TYR A 1 116 ? -6.769 -6.653 7.360 1.00 97.88 116 TYR A O 1
ATOM 873 N N . PHE A 1 117 ? -8.967 -6.172 7.288 1.00 96.19 117 PHE A N 1
ATOM 874 C CA . PHE A 1 117 ? -9.143 -6.143 8.742 1.00 96.19 117 PHE A CA 1
ATOM 875 C C . PHE A 1 117 ? -9.022 -7.526 9.386 1.00 96.19 117 PHE A C 1
ATOM 877 O O . PHE A 1 117 ? -8.417 -7.639 10.448 1.00 96.19 117 PHE A O 1
ATOM 884 N N . GLY A 1 118 ? -9.578 -8.562 8.744 1.00 94.81 118 GLY A N 1
ATOM 885 C CA . GLY A 1 118 ? -9.612 -9.926 9.289 1.00 94.81 118 GLY A CA 1
ATOM 886 C C . GLY A 1 118 ? -8.217 -10.522 9.462 1.00 94.81 118 GLY A C 1
ATOM 887 O O . GLY A 1 118 ? -7.844 -10.915 10.563 1.00 94.81 118 GLY A O 1
ATOM 888 N N . ASP A 1 119 ? -7.420 -10.481 8.394 1.00 94.38 119 ASP A N 1
ATOM 889 C CA . ASP A 1 119 ? -6.079 -11.081 8.369 1.00 94.38 119 ASP A CA 1
ATOM 890 C C . ASP A 1 119 ? -4.973 -10.089 8.753 1.00 94.38 119 ASP A C 1
ATOM 892 O O . ASP A 1 119 ? -3.790 -10.429 8.741 1.00 94.38 119 ASP A O 1
ATOM 896 N N . LYS A 1 120 ? -5.353 -8.842 9.070 1.00 97.81 120 LYS A N 1
ATOM 897 C CA . LYS A 1 120 ? -4.446 -7.724 9.362 1.00 97.81 120 LYS A CA 1
ATOM 898 C C . LYS A 1 120 ? -3.334 -7.616 8.319 1.00 97.81 120 LYS A C 1
ATOM 900 O O . LYS A 1 120 ? -2.164 -7.507 8.663 1.00 97.81 120 LYS A O 1
ATOM 905 N N . SER A 1 121 ? -3.685 -7.666 7.038 1.00 97.81 121 SER A N 1
ATOM 906 C CA . SER A 1 121 ? -2.708 -7.674 5.948 1.00 97.81 121 SER A CA 1
ATOM 907 C C . SER A 1 121 ? -2.775 -6.393 5.123 1.00 97.81 121 SER A C 1
ATOM 909 O O . SER A 1 121 ? -3.859 -5.998 4.680 1.00 97.81 121 SER A O 1
ATOM 911 N N . LEU A 1 122 ? -1.620 -5.783 4.867 1.00 98.12 122 LEU A N 1
ATOM 912 C CA . LEU A 1 122 ? -1.461 -4.659 3.952 1.00 98.12 122 LEU A CA 1
ATOM 913 C C . LEU A 1 122 ? -1.050 -5.168 2.571 1.00 98.12 122 LEU A C 1
ATOM 915 O O . LEU A 1 122 ? -0.002 -5.788 2.412 1.00 98.12 122 LEU A O 1
ATOM 919 N N . TYR A 1 123 ? -1.855 -4.844 1.570 1.00 97.62 123 TYR A N 1
ATOM 920 C CA . TYR A 1 123 ? -1.571 -5.059 0.162 1.00 97.62 123 TYR A CA 1
ATOM 921 C C . TYR A 1 123 ? -1.229 -3.734 -0.522 1.00 97.62 123 TYR A C 1
ATOM 923 O O . TYR A 1 123 ? -1.923 -2.730 -0.327 1.00 97.62 123 TYR A O 1
ATOM 931 N N . LYS A 1 124 ? -0.188 -3.754 -1.354 1.00 96.19 124 LYS A N 1
ATOM 932 C CA . LYS A 1 124 ? 0.196 -2.660 -2.245 1.00 96.19 124 LYS A CA 1
ATOM 933 C C . LYS A 1 124 ? 0.322 -3.192 -3.673 1.00 96.19 124 LYS A C 1
ATOM 935 O O . LYS A 1 124 ? 1.049 -4.152 -3.909 1.00 96.19 124 LYS A O 1
ATOM 940 N N . LEU A 1 125 ? -0.350 -2.543 -4.616 1.00 94.81 125 LEU A N 1
ATOM 941 C CA . LEU A 1 125 ? -0.140 -2.714 -6.052 1.00 94.81 125 LEU A CA 1
ATOM 942 C C . LEU A 1 125 ? 0.418 -1.407 -6.598 1.00 94.81 125 LEU A C 1
ATOM 944 O O . LEU A 1 125 ? -0.150 -0.353 -6.335 1.00 94.81 125 LEU A O 1
ATOM 948 N N . THR A 1 126 ? 1.482 -1.478 -7.381 1.00 92.31 126 THR A N 1
ATOM 949 C CA . THR A 1 126 ? 1.994 -0.354 -8.164 1.00 92.31 126 THR A CA 1
ATOM 950 C C . THR A 1 126 ? 1.987 -0.756 -9.627 1.00 92.31 126 THR A C 1
ATOM 952 O O . THR A 1 126 ? 2.331 -1.884 -9.960 1.00 92.31 126 THR A O 1
ATOM 955 N N . SER A 1 127 ? 1.594 0.157 -10.501 1.00 90.00 127 SER A N 1
ATOM 956 C CA . SER A 1 127 ? 1.664 -0.005 -11.945 1.00 90.00 127 SER A CA 1
ATOM 957 C C . SER A 1 127 ? 2.222 1.264 -12.553 1.00 90.00 127 SER A C 1
ATOM 959 O O . SER A 1 127 ? 1.866 2.368 -12.139 1.00 90.00 127 SER A O 1
ATOM 961 N N . ARG A 1 128 ? 3.047 1.117 -13.580 1.00 88.44 128 ARG A N 1
ATOM 962 C CA . ARG A 1 128 ? 3.398 2.230 -14.456 1.00 88.44 128 ARG A CA 1
ATOM 963 C C . ARG A 1 128 ? 2.302 2.416 -15.506 1.00 88.44 128 ARG A C 1
ATOM 965 O O . ARG A 1 128 ? 1.742 1.436 -15.988 1.00 88.44 128 ARG A O 1
ATOM 972 N N . LEU A 1 129 ? 1.985 3.665 -15.837 1.00 81.56 129 LEU A N 1
ATOM 973 C CA . LEU A 1 129 ? 0.945 4.022 -16.814 1.00 81.56 129 LEU A CA 1
ATOM 974 C C . LEU A 1 129 ? 1.487 4.168 -18.250 1.00 81.56 129 LEU A C 1
ATOM 976 O O . LEU A 1 129 ? 0.711 4.231 -19.198 1.00 81.56 129 LEU A O 1
ATOM 980 N N . GLY A 1 130 ? 2.814 4.206 -18.417 1.00 74.56 130 GLY A N 1
ATOM 981 C CA . GLY A 1 130 ? 3.501 4.277 -19.712 1.00 74.56 130 GLY A CA 1
ATOM 982 C C . GLY A 1 130 ? 4.105 2.946 -20.182 1.00 74.56 130 GLY A C 1
ATOM 983 O O . GLY A 1 130 ? 4.202 1.986 -19.418 1.00 74.56 130 GLY A O 1
ATOM 984 N N . GLY A 1 131 ? 4.548 2.909 -21.447 1.00 67.25 131 GLY A N 1
ATOM 985 C CA . GLY A 1 131 ? 5.258 1.770 -22.051 1.00 67.25 131 GLY A CA 1
ATOM 986 C C . GLY A 1 131 ? 6.657 1.523 -21.457 1.00 67.25 131 GLY A C 1
ATOM 987 O O . GLY A 1 131 ? 7.045 2.217 -20.520 1.00 67.25 131 GLY A O 1
ATOM 988 N N . PRO A 1 132 ? 7.437 0.555 -21.973 1.00 65.06 132 PRO A N 1
ATOM 989 C CA . PRO A 1 132 ? 8.745 0.169 -21.423 1.00 65.06 132 PRO A CA 1
ATOM 990 C C . PRO A 1 132 ? 9.660 1.373 -21.140 1.00 65.06 132 PRO A C 1
ATOM 992 O O . PRO A 1 132 ? 9.688 2.327 -21.916 1.00 65.06 132 PRO A O 1
ATOM 995 N N . SER A 1 133 ? 10.375 1.369 -20.008 1.00 63.75 133 SER A N 1
ATOM 996 C CA . SER A 1 133 ? 11.384 2.402 -19.711 1.00 63.75 133 SER A CA 1
ATOM 997 C C . SER A 1 133 ? 12.755 1.894 -20.100 1.00 63.75 133 SER A C 1
ATOM 999 O O . SER A 1 133 ? 13.082 0.755 -19.785 1.00 63.75 133 SER A O 1
ATOM 1001 N N . ALA A 1 134 ? 13.583 2.761 -20.676 1.00 65.06 134 ALA A N 1
ATOM 1002 C CA . ALA A 1 134 ? 15.026 2.536 -20.718 1.00 65.06 134 ALA A CA 1
ATOM 1003 C C . ALA A 1 134 ? 15.719 2.936 -19.398 1.00 65.06 134 ALA A C 1
ATOM 1005 O O . ALA A 1 134 ? 16.878 2.592 -19.187 1.00 65.06 134 ALA A O 1
ATOM 1006 N N . ASP A 1 135 ? 15.026 3.669 -18.518 1.00 65.00 135 ASP A N 1
ATOM 1007 C CA . ASP A 1 135 ? 15.547 4.048 -17.204 1.00 65.00 135 ASP A CA 1
ATOM 1008 C C . ASP A 1 135 ? 15.447 2.870 -16.226 1.00 65.00 135 ASP A C 1
ATOM 1010 O O . ASP A 1 135 ? 14.349 2.426 -15.886 1.00 65.00 135 ASP A O 1
ATOM 1014 N N . THR A 1 136 ? 16.600 2.401 -15.750 1.00 61.50 136 THR A N 1
ATOM 1015 C CA . THR A 1 136 ? 16.731 1.326 -14.757 1.00 61.50 136 THR A CA 1
ATOM 1016 C C . THR A 1 136 ? 16.166 1.690 -13.383 1.00 61.50 136 THR A C 1
ATOM 1018 O O . THR A 1 136 ? 15.931 0.801 -12.573 1.00 61.50 136 THR A O 1
ATOM 1021 N N . ASN A 1 137 ? 15.935 2.978 -13.111 1.00 63.22 137 ASN A N 1
ATOM 1022 C CA . ASN A 1 137 ? 15.305 3.458 -11.878 1.00 63.22 137 ASN A CA 1
ATOM 1023 C C . ASN A 1 137 ? 13.802 3.722 -12.036 1.00 63.22 137 ASN A C 1
ATOM 1025 O O . ASN A 1 137 ? 13.165 4.219 -11.102 1.00 63.22 137 ASN A O 1
ATOM 1029 N N . ALA A 1 138 ? 13.225 3.434 -13.206 1.00 66.00 138 ALA A N 1
ATOM 1030 C CA . ALA A 1 138 ? 11.803 3.627 -13.419 1.00 66.00 138 ALA A CA 1
ATOM 1031 C C . ALA A 1 138 ? 10.974 2.733 -12.492 1.00 66.00 138 ALA A C 1
ATOM 1033 O O . ALA A 1 138 ? 11.370 1.623 -12.130 1.00 66.00 138 ALA A O 1
ATOM 1034 N N . ALA A 1 139 ? 9.777 3.215 -12.147 1.00 68.44 139 ALA A N 1
ATOM 1035 C CA . ALA A 1 139 ? 8.805 2.404 -11.435 1.00 68.44 139 ALA A CA 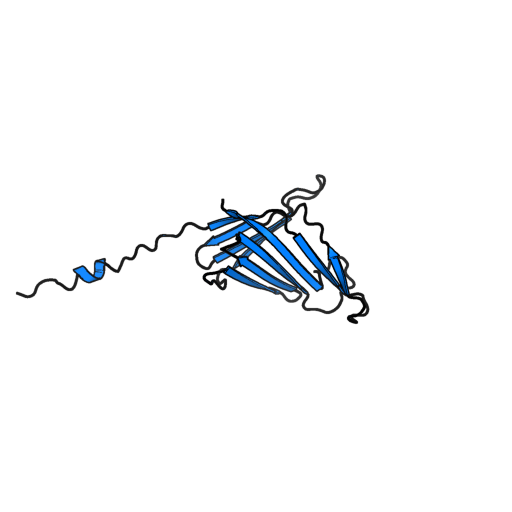1
ATOM 1036 C C . ALA A 1 139 ? 8.557 1.086 -12.197 1.00 68.44 139 ALA A C 1
ATOM 1038 O O . ALA A 1 139 ? 8.497 1.102 -13.436 1.00 68.44 139 ALA A O 1
ATOM 1039 N N . PRO A 1 140 ? 8.396 -0.038 -11.477 1.00 75.25 140 PRO A N 1
ATOM 1040 C CA . PRO A 1 140 ? 8.113 -1.322 -12.102 1.00 75.25 140 PRO A CA 1
ATOM 1041 C C . PRO A 1 140 ? 6.858 -1.230 -12.968 1.00 75.25 140 PRO A C 1
ATOM 1043 O O . PRO A 1 140 ? 5.934 -0.474 -12.652 1.00 75.25 140 PRO A O 1
ATOM 1046 N N . PHE A 1 141 ? 6.807 -2.017 -14.049 1.00 84.50 141 PHE A N 1
ATOM 1047 C CA . PHE A 1 141 ? 5.629 -2.026 -14.914 1.00 84.50 141 PHE A CA 1
ATOM 1048 C C . PHE A 1 141 ? 4.392 -2.431 -14.115 1.00 84.50 141 PHE A C 1
ATOM 1050 O O . PHE A 1 141 ? 3.388 -1.725 -14.137 1.00 84.50 141 PHE A O 1
ATOM 1057 N N . VAL A 1 142 ? 4.523 -3.501 -13.330 1.00 89.56 142 VAL A N 1
ATOM 1058 C CA . VAL A 1 142 ? 3.592 -3.882 -12.266 1.00 89.56 142 VAL A CA 1
ATOM 1059 C C . VAL A 1 142 ? 4.404 -4.394 -11.084 1.00 89.56 142 VAL A C 1
ATOM 1061 O O . VAL A 1 142 ? 5.367 -5.121 -11.284 1.00 89.56 142 VAL A O 1
ATOM 1064 N N . ALA A 1 143 ? 4.020 -4.072 -9.855 1.00 92.50 143 ALA A N 1
ATOM 1065 C CA . ALA A 1 143 ? 4.558 -4.703 -8.660 1.00 92.50 143 ALA A CA 1
ATOM 1066 C C . ALA A 1 143 ? 3.475 -4.933 -7.615 1.00 92.50 143 ALA A C 1
ATOM 1068 O O . ALA A 1 143 ? 2.618 -4.079 -7.392 1.00 92.50 143 ALA A O 1
ATOM 1069 N N . THR A 1 144 ? 3.527 -6.093 -6.969 1.00 94.62 144 THR A N 1
ATOM 1070 C CA . THR A 1 144 ? 2.573 -6.502 -5.938 1.00 94.62 144 THR A CA 1
ATOM 1071 C C . THR A 1 144 ? 3.307 -6.860 -4.668 1.00 94.62 144 THR A C 1
ATOM 1073 O O . THR A 1 144 ? 4.170 -7.738 -4.692 1.00 94.62 144 THR A O 1
ATOM 1076 N N . TYR A 1 145 ? 2.903 -6.245 -3.563 1.00 96.00 145 TYR A N 1
ATOM 1077 C CA . TYR A 1 145 ? 3.486 -6.455 -2.248 1.00 96.00 145 TYR A CA 1
ATOM 1078 C C . TYR A 1 145 ? 2.404 -6.783 -1.223 1.00 96.00 145 TYR A C 1
ATOM 1080 O O . TYR A 1 145 ? 1.319 -6.197 -1.232 1.00 96.00 145 TYR A O 1
ATOM 1088 N N . LEU A 1 146 ? 2.720 -7.700 -0.316 1.00 96.88 146 LEU A N 1
ATOM 1089 C CA . LEU A 1 146 ? 1.865 -8.110 0.788 1.00 96.88 146 LEU A CA 1
ATOM 1090 C C . LEU A 1 146 ? 2.681 -8.146 2.077 1.00 96.88 146 LEU A C 1
ATOM 1092 O O . LEU A 1 146 ? 3.724 -8.797 2.132 1.00 96.88 146 LEU A O 1
ATOM 1096 N N . ALA A 1 147 ? 2.180 -7.495 3.119 1.00 97.44 147 ALA A N 1
ATOM 1097 C CA . ALA A 1 147 ? 2.742 -7.556 4.459 1.00 97.44 147 ALA A CA 1
ATOM 1098 C C . ALA A 1 147 ? 1.677 -8.002 5.460 1.00 97.44 147 ALA A C 1
ATOM 1100 O O . ALA A 1 147 ? 0.540 -7.526 5.425 1.00 97.44 147 ALA A O 1
ATOM 1101 N N . THR A 1 148 ? 2.057 -8.889 6.374 1.00 97.81 148 THR A N 1
ATOM 1102 C CA . THR A 1 148 ? 1.254 -9.199 7.560 1.00 97.81 148 THR A CA 1
ATOM 1103 C C . THR A 1 148 ? 1.526 -8.139 8.615 1.00 97.81 148 THR A C 1
ATOM 1105 O O . THR A 1 148 ? 2.671 -7.736 8.808 1.00 97.81 148 THR A O 1
ATOM 1108 N N . CYS A 1 149 ? 0.486 -7.681 9.298 1.00 97.81 149 CYS A N 1
ATOM 1109 C CA . CYS A 1 149 ? 0.575 -6.605 10.268 1.00 97.81 149 CYS A CA 1
ATOM 1110 C C . CYS A 1 149 ? 0.033 -7.020 11.633 1.00 97.81 149 CYS A C 1
ATOM 1112 O O . CYS A 1 149 ? -0.766 -7.946 11.785 1.00 97.81 149 CYS A O 1
ATOM 1114 N N . ARG A 1 150 ? 0.486 -6.303 12.657 1.00 97.06 150 ARG A N 1
ATOM 1115 C CA . ARG A 1 150 ? 0.112 -6.488 14.056 1.00 97.06 150 ARG A CA 1
ATOM 1116 C C . ARG A 1 150 ? -0.389 -5.162 14.588 1.00 97.06 150 ARG A C 1
ATOM 1118 O O . ARG A 1 150 ? 0.145 -4.110 14.249 1.00 97.06 150 ARG A O 1
ATOM 1125 N N . GLN A 1 151 ? -1.455 -5.228 15.370 1.00 95.31 151 GLN A N 1
ATOM 1126 C CA . GLN A 1 151 ? -2.010 -4.048 16.018 1.00 95.31 151 GLN A CA 1
ATOM 1127 C C . GLN A 1 151 ? -1.062 -3.597 17.133 1.00 95.31 151 GLN A C 1
ATOM 1129 O O . GLN A 1 151 ? -0.493 -4.457 17.810 1.00 95.31 151 GLN A O 1
ATOM 1134 N N . GLN A 1 152 ? -0.872 -2.282 17.262 1.00 89.25 152 GLN A N 1
ATOM 1135 C CA . GLN A 1 152 ? -0.115 -1.667 18.358 1.00 89.25 152 GLN A CA 1
ATOM 1136 C C . GLN A 1 152 ? -0.933 -1.605 19.645 1.00 89.25 152 GLN A C 1
ATOM 1138 O O . GLN A 1 152 ? -2.174 -1.467 19.539 1.00 89.25 152 GLN A O 1
#

Secondary structure (DSSP, 8-state):
----STTTSSSTT------PPPEEEEEPPPEEEEEEE-TT--TTSEEEEEPP-TTB--EEEEETTEEEEEEEBSS-STTTS---EEEEEETT-EE-SSEEEEEEE-SSEEEEEEEETTTTEEE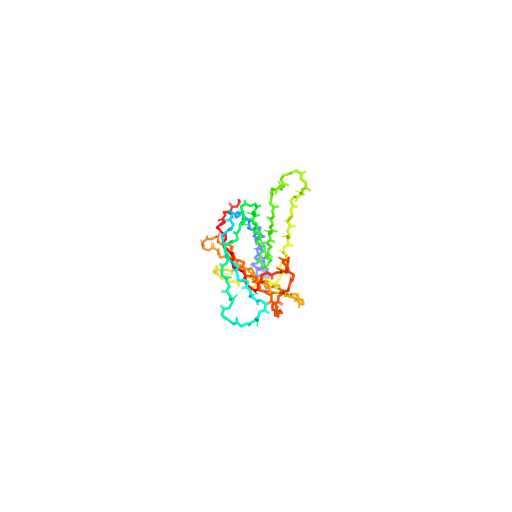EEEEESSS--S-TTSPPSEEEEEEEEEE-

Foldseek 3Di:
DDDDPVPVVVVVPPPPPPQPPKWKKKWDQKWKWFWAAPPVLDPVRIDIGTDDRNQWIKMWIGGPQKTKIKIWGCDDDPPPDHTDIDMDIDPHWDDDPFKTKDWDDDPFKIKIWIAGDPQRKIKIKMATPDTHDPDPPDDTNIMIIMTGIDID

Sequence (152 aa):
MWRSVGCLLLFLAATSAAIAEPSRFTCDTPRGKRVELGPSGKGGDAQWIDDDLDTIRPAVVIDGDTFTVTWGTSVAADGKGGAKLTTYVFAAARRSAASIFATRTDDTTAEIFRFYFGDKSLYKLTSRLGGPSADTNAAPFVATYLATCRQQ

pLDDT: mean 80.53, std 17.25, range [40.47, 98.19]